Protein AF-A0A7J2YYA5-F1 (afdb_monomer)

Radius of gyration: 27.08 Å; Cα contacts (8 Å, |Δi|>4): 65; chains: 1; bounding box: 68×25×73 Å

Solvent-accessible surface area (backbone atoms only — not comparable to full-atom values): 7846 Å² total; per-residue (Å²): 130,62,65,70,58,53,51,52,56,50,49,55,53,43,47,76,71,69,50,50,70,72,57,48,28,53,56,48,20,64,74,65,75,44,60,50,67,59,46,52,48,52,62,74,47,32,87,74,48,49,43,66,77,63,36,59,81,42,60,69,59,30,48,53,53,51,52,55,49,42,53,51,51,35,52,51,28,51,53,49,35,74,74,43,56,81,90,51,27,63,58,27,51,51,50,37,50,54,41,48,54,52,48,38,61,76,67,41,48,64,64,51,49,54,50,53,55,50,51,51,52,50,55,52,52,53,53,52,49,53,51,50,53,55,51,52,53,56,60,74,74,109

Mean predicted aligned error: 11.7 Å

Structure (mmCIF, N/CA/C/O backbone):
data_AF-A0A7J2YYA5-F1
#
_entry.id   AF-A0A7J2YYA5-F1
#
loop_
_atom_site.group_PDB
_atom_site.id
_atom_site.type_symbol
_atom_site.label_atom_id
_atom_site.label_alt_id
_atom_site.label_comp_id
_atom_site.label_asym_id
_atom_site.label_entity_id
_atom_site.label_seq_id
_atom_site.pdbx_PDB_ins_code
_atom_site.Cartn_x
_atom_site.Cartn_y
_atom_site.Cartn_z
_atom_site.occupancy
_atom_site.B_iso_or_equiv
_atom_site.auth_seq_id
_atom_site.auth_comp_id
_atom_site.auth_asym_id
_atom_site.auth_atom_id
_atom_site.pdbx_PDB_model_num
ATOM 1 N N . MET A 1 1 ? -25.169 10.463 2.474 1.00 57.88 1 MET A N 1
ATOM 2 C CA . MET A 1 1 ? -24.049 9.570 2.107 1.00 57.88 1 MET A CA 1
ATOM 3 C C . MET A 1 1 ? -24.448 8.165 2.573 1.00 57.88 1 MET A C 1
ATOM 5 O O . MET A 1 1 ? -25.218 8.079 3.519 1.00 57.88 1 MET A O 1
ATOM 9 N N . ASN A 1 2 ? -24.151 7.096 1.822 1.00 86.69 2 ASN A N 1
ATOM 10 C CA . ASN A 1 2 ? -24.734 5.764 2.077 1.00 86.69 2 ASN A CA 1
ATOM 11 C C . ASN A 1 2 ? -24.035 5.097 3.276 1.00 86.69 2 ASN A C 1
ATOM 13 O O . ASN A 1 2 ? -22.854 4.769 3.186 1.00 86.69 2 ASN A O 1
ATOM 17 N N . GLU A 1 3 ? -24.769 4.881 4.368 1.00 90.75 3 GLU A N 1
ATOM 18 C CA . GLU A 1 3 ? -24.252 4.353 5.639 1.00 90.75 3 GLU A CA 1
ATOM 19 C C . GLU A 1 3 ? -23.536 2.999 5.485 1.00 90.75 3 GLU A C 1
ATOM 21 O O . GLU A 1 3 ? -22.494 2.765 6.096 1.00 90.75 3 GLU A O 1
ATOM 26 N N . VAL A 1 4 ? -24.025 2.128 4.595 1.00 93.44 4 VAL A N 1
ATOM 27 C CA . VAL A 1 4 ? -23.385 0.834 4.305 1.00 93.44 4 VAL A CA 1
ATOM 28 C C . VAL A 1 4 ? -22.009 1.028 3.668 1.00 93.44 4 VAL A C 1
ATOM 30 O O . VAL A 1 4 ? -21.067 0.306 3.988 1.00 93.44 4 VAL A O 1
ATOM 33 N N . ILE A 1 5 ? -21.870 2.020 2.785 1.00 92.88 5 ILE A N 1
ATOM 34 C CA . ILE A 1 5 ? -20.588 2.339 2.149 1.00 92.88 5 ILE A CA 1
ATOM 35 C C . ILE A 1 5 ? -19.605 2.878 3.187 1.00 92.88 5 ILE A C 1
ATOM 37 O O . ILE A 1 5 ? -18.466 2.423 3.239 1.00 92.88 5 ILE A O 1
ATOM 41 N N . GLU A 1 6 ? -20.038 3.810 4.035 1.00 94.25 6 GLU A N 1
ATOM 42 C CA . GLU A 1 6 ? -19.190 4.366 5.094 1.00 94.25 6 GLU A CA 1
ATOM 43 C C . GLU A 1 6 ? -18.711 3.286 6.061 1.00 94.25 6 GLU A C 1
ATOM 45 O O . GLU A 1 6 ? -17.520 3.216 6.368 1.00 94.25 6 GLU A O 1
ATOM 50 N N . ARG A 1 7 ? -19.616 2.398 6.478 1.00 95.94 7 ARG A N 1
ATOM 51 C CA . ARG A 1 7 ? -19.307 1.267 7.351 1.00 95.94 7 ARG A CA 1
ATOM 52 C C . ARG A 1 7 ? -18.296 0.312 6.730 1.00 95.94 7 ARG A C 1
ATOM 54 O O . ARG A 1 7 ? -17.343 -0.076 7.399 1.00 95.94 7 ARG A O 1
ATOM 61 N N . ARG A 1 8 ? -18.450 -0.024 5.447 1.00 95.88 8 ARG A N 1
ATOM 62 C CA . ARG A 1 8 ? -17.500 -0.871 4.701 1.00 95.88 8 ARG A CA 1
ATOM 63 C C . ARG A 1 8 ? -16.139 -0.201 4.512 1.00 95.88 8 ARG A C 1
ATOM 65 O O . ARG A 1 8 ? -15.112 -0.861 4.618 1.00 95.88 8 ARG A O 1
ATOM 72 N N . LEU A 1 9 ? -16.096 1.111 4.285 1.00 93.62 9 LEU A N 1
ATOM 73 C CA . LEU A 1 9 ? -14.831 1.852 4.240 1.00 93.62 9 LEU A CA 1
ATOM 74 C C . LEU A 1 9 ? -14.139 1.875 5.609 1.00 93.62 9 LEU A C 1
ATOM 76 O O . LEU A 1 9 ? -12.919 1.736 5.688 1.00 93.62 9 LEU A O 1
ATOM 80 N N . GLU A 1 10 ? -14.901 2.039 6.689 1.00 95.25 10 GLU A N 1
ATOM 81 C CA . GLU A 1 10 ? -14.368 2.006 8.050 1.00 95.25 10 GLU A CA 1
ATOM 82 C C . GLU A 1 10 ? -13.894 0.603 8.448 1.00 95.25 10 GLU A C 1
ATOM 84 O O . GLU A 1 10 ? -12.840 0.475 9.070 1.00 95.25 10 GLU A O 1
ATOM 89 N N . PHE A 1 11 ? -14.599 -0.442 8.003 1.00 96.19 11 PHE A N 1
ATOM 90 C CA . PHE A 1 11 ? -14.157 -1.832 8.106 1.00 96.19 11 PHE A CA 1
ATOM 91 C C . PHE A 1 11 ? -12.734 -1.984 7.558 1.00 96.19 11 PHE A C 1
ATOM 93 O O . PHE A 1 11 ? -11.836 -2.418 8.280 1.00 96.19 11 PHE A O 1
ATOM 100 N N . LEU A 1 12 ? -12.505 -1.579 6.302 1.00 93.75 12 LEU A N 1
ATOM 101 C CA . LEU A 1 12 ? -11.193 -1.706 5.655 1.00 93.75 12 LEU A CA 1
ATOM 102 C C . LEU A 1 12 ? -10.102 -0.917 6.395 1.00 93.75 12 LEU A C 1
ATOM 104 O O . LEU A 1 12 ? -8.953 -1.351 6.465 1.00 93.75 12 LEU A O 1
ATOM 108 N N . LYS A 1 13 ? -10.443 0.239 6.978 1.00 91.06 13 LYS A N 1
ATOM 109 C CA . LYS A 1 13 ? -9.496 1.033 7.774 1.00 91.06 13 LYS A CA 1
ATOM 110 C C . LYS A 1 13 ? -9.107 0.349 9.080 1.00 91.06 13 LYS A C 1
ATOM 112 O O . LYS A 1 13 ? -7.945 0.446 9.467 1.00 91.06 13 LYS A O 1
ATOM 117 N N . LEU A 1 14 ? -10.053 -0.270 9.786 1.00 91.44 14 LEU A N 1
ATOM 118 C CA . LEU A 1 14 ? -9.767 -0.977 11.036 1.00 91.44 14 LEU A CA 1
ATOM 119 C C . LEU A 1 14 ? -8.937 -2.237 10.770 1.00 91.44 14 LEU A C 1
ATOM 121 O O . LEU A 1 14 ? -7.951 -2.471 11.464 1.00 91.44 14 LEU A O 1
ATOM 125 N N . GLU A 1 15 ? -9.248 -2.973 9.705 1.00 89.94 15 GLU A N 1
ATOM 126 C CA . GLU A 1 15 ? -8.433 -4.109 9.267 1.00 89.94 15 GLU A CA 1
ATOM 127 C C . GLU A 1 15 ? -7.000 -3.676 8.926 1.00 89.94 15 GLU A C 1
ATOM 129 O O . GLU A 1 15 ? -6.037 -4.262 9.414 1.00 89.94 15 GLU A O 1
ATOM 134 N N . ALA A 1 16 ? -6.834 -2.579 8.180 1.00 81.06 16 ALA A N 1
ATOM 135 C CA . ALA A 1 16 ? -5.513 -2.033 7.865 1.00 81.06 16 ALA A CA 1
ATOM 136 C C . ALA A 1 16 ? -4.725 -1.558 9.103 1.00 81.06 16 ALA A C 1
ATOM 138 O O . ALA A 1 16 ? -3.504 -1.412 9.033 1.00 81.06 16 ALA A O 1
ATOM 139 N N . LYS A 1 17 ? -5.404 -1.296 10.227 1.00 81.38 17 LYS A N 1
ATOM 140 C CA . LYS A 1 17 ? -4.791 -0.975 11.526 1.00 81.38 17 LYS A CA 1
ATOM 141 C C . LYS A 1 17 ? -4.472 -2.220 12.364 1.00 81.38 17 LYS A C 1
ATOM 143 O O . LYS A 1 17 ? -3.896 -2.071 13.436 1.00 81.38 17 LYS A O 1
ATOM 148 N N . GLY A 1 18 ? -4.821 -3.416 11.887 1.00 82.31 18 GLY A N 1
ATOM 149 C CA . GLY A 1 18 ? -4.520 -4.688 12.542 1.00 82.31 18 GLY A CA 1
ATOM 150 C C . GLY A 1 18 ? -5.584 -5.186 13.523 1.00 82.31 18 GLY A C 1
ATOM 151 O O . GLY A 1 18 ? -5.294 -6.101 14.286 1.00 82.31 18 GLY A O 1
ATOM 152 N N . PHE A 1 19 ? -6.793 -4.616 13.521 1.00 86.81 19 PHE A N 1
ATOM 153 C CA . PHE A 1 19 ? -7.892 -5.133 14.343 1.00 86.81 19 PHE A CA 1
ATOM 154 C C . PHE A 1 19 ? -8.377 -6.485 13.805 1.00 86.81 19 PHE A C 1
ATOM 156 O O . PHE A 1 19 ? -8.510 -6.673 12.594 1.00 86.81 19 PHE A O 1
ATOM 163 N N . SER A 1 20 ? -8.683 -7.420 14.704 1.00 94.88 20 SER A N 1
ATOM 164 C CA . SER A 1 20 ? -9.303 -8.700 14.354 1.00 94.88 20 SER A CA 1
ATOM 165 C C . SER A 1 20 ? -10.760 -8.518 13.918 1.00 94.88 2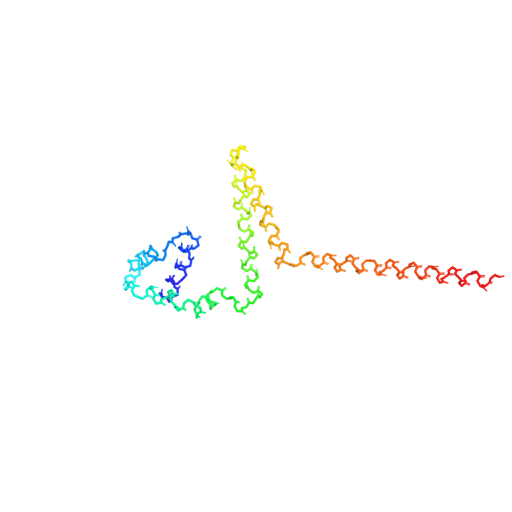0 SER A C 1
ATOM 167 O O . SER A 1 20 ? -11.425 -7.556 14.304 1.00 94.88 20 SER A O 1
ATOM 169 N N . LEU A 1 21 ? -11.303 -9.478 13.159 1.00 94.88 21 LEU A N 1
ATOM 170 C CA . LEU A 1 21 ? -12.701 -9.437 12.712 1.00 94.88 21 LEU A CA 1
ATOM 171 C C . LEU A 1 21 ? -13.681 -9.254 13.883 1.00 94.88 21 LEU A C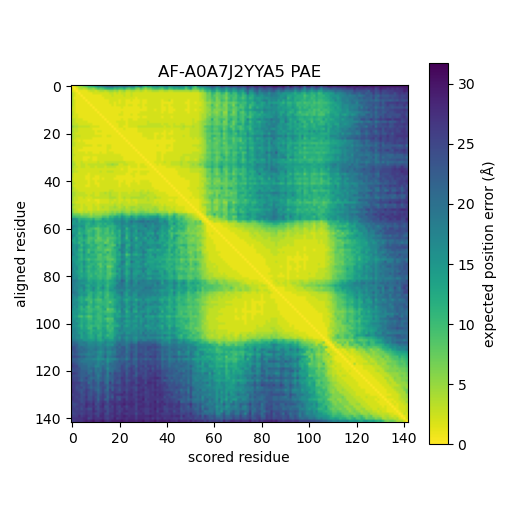 1
ATOM 173 O O . LEU A 1 21 ? -14.585 -8.430 13.795 1.00 94.88 21 LEU A O 1
ATOM 177 N N . CYS A 1 22 ? -13.476 -9.966 14.994 1.00 97.69 22 CYS A N 1
ATOM 178 C CA . CYS A 1 22 ? -14.325 -9.853 16.181 1.00 97.69 22 CYS A CA 1
ATOM 179 C C . CYS A 1 22 ? -14.302 -8.440 16.788 1.00 97.69 22 CYS A C 1
ATOM 181 O O . CYS A 1 22 ? -15.340 -7.935 17.212 1.00 97.69 22 CYS A O 1
ATOM 183 N N . GLU A 1 23 ? -13.137 -7.786 16.830 1.00 97.44 23 GLU A N 1
ATOM 184 C CA . GLU A 1 23 ? -13.013 -6.409 17.326 1.00 97.44 23 GLU A CA 1
ATOM 185 C C . GLU A 1 23 ? -13.668 -5.408 16.371 1.00 97.44 23 GLU A C 1
ATOM 187 O O . GLU A 1 23 ? -14.390 -4.516 16.813 1.00 97.44 23 GLU A O 1
ATOM 192 N N . ILE A 1 24 ? -13.466 -5.586 15.061 1.00 97.19 24 ILE A N 1
ATOM 193 C CA .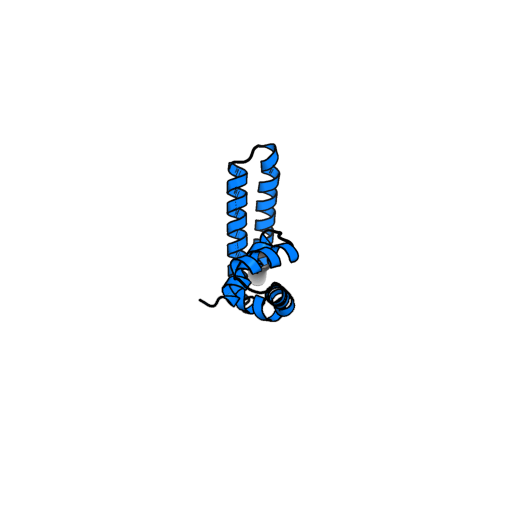 ILE A 1 24 ? -14.097 -4.766 14.020 1.00 97.19 24 ILE A CA 1
ATOM 194 C C . ILE A 1 24 ? -15.620 -4.852 14.126 1.00 97.19 24 ILE A C 1
ATOM 196 O O . ILE A 1 24 ? -16.294 -3.824 14.107 1.00 97.19 24 ILE A O 1
ATOM 200 N N . VAL A 1 25 ? -16.163 -6.062 14.270 1.00 98.12 25 VAL A N 1
ATOM 201 C CA . VAL A 1 25 ? -17.605 -6.300 14.398 1.00 98.12 25 VAL A CA 1
ATOM 202 C C . VAL A 1 25 ? -18.180 -5.547 15.591 1.00 98.12 25 VAL A C 1
ATOM 204 O O . VAL A 1 25 ? -19.147 -4.808 15.414 1.00 98.12 25 VAL A O 1
ATOM 207 N N . LYS A 1 26 ? -17.553 -5.655 16.768 1.00 97.94 26 LYS A N 1
ATOM 208 C CA . LYS A 1 26 ? -17.992 -4.931 17.969 1.00 97.94 26 LYS A CA 1
ATOM 209 C C . LYS A 1 26 ? -17.992 -3.421 17.740 1.00 97.94 26 LYS A C 1
ATOM 211 O O . LYS A 1 26 ? -19.041 -2.791 17.842 1.00 97.94 26 LYS A O 1
ATOM 216 N N . LEU A 1 27 ? -16.858 -2.862 17.311 1.00 97.81 27 LEU A N 1
ATOM 217 C CA . LEU A 1 27 ? -16.703 -1.420 17.093 1.00 97.81 27 LEU A CA 1
ATOM 218 C C . LEU A 1 27 ? -17.697 -0.861 16.066 1.00 97.81 27 LEU A C 1
ATOM 220 O O . LEU A 1 27 ? -18.266 0.213 16.265 1.00 97.81 27 LEU A O 1
ATOM 224 N N . LEU A 1 28 ? -17.905 -1.566 14.952 1.00 97.88 28 LEU A N 1
ATOM 225 C CA . LEU A 1 28 ? -18.809 -1.106 13.898 1.00 97.88 28 LEU A CA 1
ATOM 226 C C . LEU A 1 28 ? -20.280 -1.303 14.265 1.00 97.88 28 LEU A C 1
ATOM 228 O O . LEU A 1 28 ? -21.092 -0.450 13.910 1.00 97.88 28 LEU A O 1
ATOM 232 N N . SER A 1 29 ? -20.627 -2.382 14.972 1.00 97.69 29 SER A N 1
ATOM 233 C CA . SER A 1 29 ? -21.999 -2.620 15.435 1.00 97.69 29 SER A CA 1
ATOM 234 C C . SER A 1 29 ? -22.475 -1.506 16.372 1.00 97.69 29 SER A C 1
ATOM 236 O O . SER A 1 29 ? -23.563 -0.967 16.178 1.00 97.69 29 SER A O 1
ATOM 238 N N . GLU A 1 30 ? -21.615 -1.079 17.303 1.00 97.25 30 GLU A N 1
ATOM 239 C CA . GLU A 1 30 ? -21.885 0.022 18.228 1.00 97.25 30 GLU A CA 1
ATOM 240 C C . GLU A 1 30 ? -21.955 1.367 17.496 1.00 97.25 30 GLU A C 1
ATOM 242 O O . GLU A 1 30 ? -22.926 2.110 17.643 1.00 97.25 30 GLU A O 1
ATOM 247 N N . LYS A 1 31 ? -20.955 1.672 16.658 1.00 97.50 31 LYS A N 1
ATOM 248 C CA . LYS A 1 31 ? -20.852 2.962 15.957 1.00 97.50 31 LYS A CA 1
ATOM 249 C C . LYS A 1 31 ? -22.005 3.212 14.985 1.00 97.50 31 LYS A C 1
ATOM 251 O O . LYS A 1 31 ? -22.491 4.336 14.904 1.00 97.50 31 LYS A O 1
ATOM 256 N N . TYR A 1 32 ? -22.413 2.188 14.240 1.00 96.31 32 TYR A N 1
ATOM 257 C CA . TYR A 1 32 ? -23.466 2.282 13.224 1.00 96.31 32 TYR A CA 1
ATOM 258 C C . TYR A 1 32 ? -24.822 1.762 13.723 1.00 96.31 32 TYR A C 1
ATOM 260 O O . TYR A 1 32 ? -25.738 1.603 12.925 1.00 96.31 32 TYR A O 1
ATOM 268 N N . GLN A 1 33 ? -24.954 1.462 15.022 1.00 96.00 33 GLN A N 1
ATOM 269 C CA . GLN A 1 33 ? -26.181 0.938 15.641 1.00 96.00 33 GLN A CA 1
ATOM 270 C C . GLN A 1 33 ? -26.824 -0.208 14.836 1.00 96.00 33 GLN A C 1
ATOM 272 O O . GLN A 1 33 ? -28.036 -0.24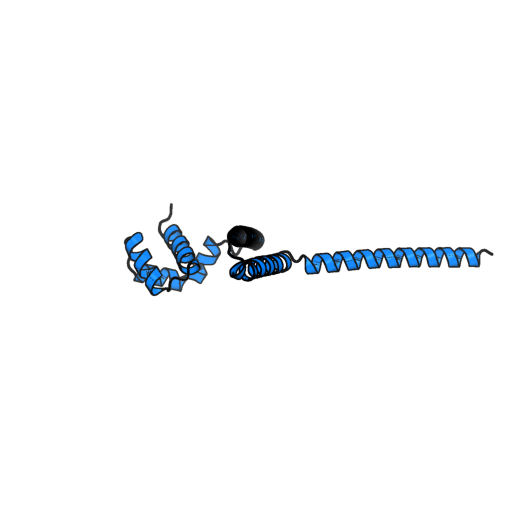9 14.619 1.00 96.00 33 GLN A O 1
ATOM 277 N N . THR A 1 34 ? -26.004 -1.151 14.366 1.00 95.50 34 THR A N 1
ATOM 278 C CA . THR A 1 34 ? -26.448 -2.275 13.533 1.00 95.50 34 THR A CA 1
ATOM 279 C C . THR A 1 34 ? -26.071 -3.606 14.165 1.00 95.50 34 THR A C 1
ATOM 281 O O . THR A 1 34 ? -25.142 -3.686 14.961 1.00 95.50 34 THR A O 1
ATOM 284 N N . SER A 1 35 ? -26.788 -4.675 13.816 1.00 97.19 35 SER A N 1
ATOM 285 C CA . SER A 1 35 ? -26.491 -5.998 14.370 1.00 97.19 35 SER A CA 1
ATOM 286 C C . SER A 1 35 ? -25.100 -6.486 13.955 1.00 97.19 35 SER A C 1
ATOM 288 O O . SER A 1 35 ? -24.694 -6.309 12.804 1.00 97.19 35 SER A O 1
ATOM 290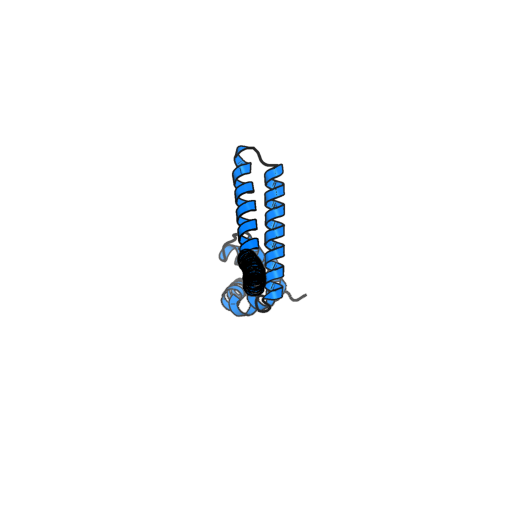 N N . GLU A 1 36 ? -24.401 -7.183 14.855 1.00 97.81 36 GLU A N 1
ATOM 291 C CA . GLU A 1 36 ? -23.122 -7.838 14.543 1.00 97.81 36 GLU A CA 1
ATOM 292 C C . GLU A 1 36 ? -23.232 -8.751 13.314 1.00 97.81 36 GLU A C 1
ATOM 294 O O . GLU A 1 36 ? -22.335 -8.784 12.473 1.00 97.81 36 GLU A O 1
ATOM 299 N N . ARG A 1 37 ? -24.381 -9.425 13.152 1.00 97.31 37 ARG A N 1
ATOM 300 C CA . ARG A 1 37 ? -24.688 -10.272 11.991 1.00 97.31 37 ARG A CA 1
ATOM 301 C C . ARG A 1 37 ? -24.556 -9.522 10.664 1.00 97.31 37 ARG A C 1
ATOM 303 O O . ARG A 1 37 ? -24.067 -10.100 9.701 1.00 97.31 37 ARG A O 1
ATOM 310 N N . ASN A 1 38 ? -24.953 -8.251 10.608 1.00 96.75 38 ASN A N 1
ATOM 311 C CA . ASN A 1 38 ? -24.808 -7.445 9.394 1.00 96.75 38 ASN A CA 1
ATOM 312 C C . ASN A 1 38 ? -23.339 -7.134 9.086 1.00 96.75 38 ASN A C 1
ATOM 314 O O . ASN A 1 38 ? -22.968 -7.075 7.918 1.00 96.75 38 ASN A O 1
ATOM 318 N N . ILE A 1 39 ? -22.498 -6.963 10.111 1.00 97.50 39 ILE A N 1
ATOM 319 C CA . ILE A 1 39 ? -21.060 -6.737 9.919 1.00 97.50 39 ILE A CA 1
ATOM 320 C C . ILE A 1 39 ? -20.363 -8.024 9.473 1.00 97.50 39 ILE A C 1
ATOM 322 O O . ILE A 1 39 ? -19.525 -7.986 8.575 1.00 97.50 39 ILE A O 1
ATOM 326 N N . TYR A 1 40 ? -20.742 -9.171 10.046 1.00 98.12 40 TYR A N 1
ATOM 327 C CA . TYR A 1 40 ? -20.280 -10.473 9.560 1.00 98.12 40 TYR A CA 1
ATOM 328 C C . TYR A 1 40 ? -20.699 -10.708 8.109 1.00 98.12 40 TYR A C 1
ATOM 330 O O . TYR A 1 40 ? -19.873 -11.118 7.303 1.00 98.12 40 TYR A O 1
ATOM 338 N N . TYR A 1 41 ? -21.930 -10.352 7.739 1.00 97.19 41 TYR A N 1
ATOM 339 C CA . TYR A 1 41 ? -22.381 -10.427 6.351 1.00 97.19 41 TYR A CA 1
ATOM 340 C C . TYR A 1 41 ? -21.585 -9.499 5.418 1.00 97.19 41 TYR A C 1
ATOM 342 O O . TYR A 1 41 ? -21.236 -9.885 4.301 1.00 97.19 41 TYR A O 1
ATOM 350 N N . ASP A 1 42 ? -21.248 -8.282 5.861 1.00 95.50 42 ASP A N 1
ATOM 351 C CA . ASP A 1 42 ? -20.340 -7.406 5.112 1.00 95.50 42 ASP A CA 1
ATOM 352 C C . ASP A 1 42 ? -18.965 -8.072 4.923 1.00 95.50 42 ASP A C 1
ATOM 354 O O . ASP A 1 42 ? -18.405 -8.003 3.830 1.00 95.50 42 ASP A O 1
ATOM 358 N N . ALA A 1 43 ? -18.435 -8.767 5.932 1.00 95.19 43 ALA A N 1
ATOM 359 C CA . ALA A 1 43 ? -17.180 -9.507 5.806 1.00 95.19 43 ALA A CA 1
ATOM 360 C C . ALA A 1 43 ? -17.286 -10.701 4.837 1.00 95.19 43 ALA A C 1
ATOM 362 O O . ALA A 1 43 ? -16.402 -10.876 4.002 1.00 95.19 43 ALA A O 1
ATOM 363 N N . GLU A 1 44 ? -18.366 -11.483 4.903 1.00 96.50 44 GLU A N 1
ATOM 364 C CA . GLU A 1 44 ? -18.613 -12.644 4.032 1.00 96.50 44 GLU A CA 1
ATOM 365 C C . GLU A 1 44 ? -18.812 -12.247 2.565 1.00 96.50 44 GLU A C 1
ATOM 367 O O . GLU A 1 44 ? -18.380 -12.952 1.659 1.00 96.50 44 GLU A O 1
ATOM 372 N N . THR A 1 45 ? -19.439 -11.097 2.310 1.00 95.06 45 THR A N 1
ATOM 373 C CA . THR A 1 45 ? -19.722 -10.612 0.948 1.00 95.06 45 THR A CA 1
ATOM 374 C C . THR A 1 45 ? -18.648 -9.679 0.394 1.00 95.06 45 THR A C 1
ATOM 376 O O . THR A 1 45 ? -18.856 -9.041 -0.643 1.00 95.06 45 THR A O 1
ATOM 379 N N . ARG A 1 46 ? -17.491 -9.598 1.059 1.00 91.12 46 ARG A N 1
ATOM 380 C CA . ARG A 1 46 ? -16.366 -8.709 0.729 1.00 91.12 46 ARG A CA 1
ATOM 381 C C . ARG A 1 46 ? -15.995 -8.693 -0.744 1.00 91.12 46 ARG A C 1
ATOM 383 O O . ARG A 1 46 ? -15.865 -7.610 -1.315 1.00 91.12 46 ARG A O 1
ATOM 390 N N . ASP A 1 47 ? -15.889 -9.862 -1.362 1.00 86.94 47 ASP A N 1
ATOM 391 C CA . ASP A 1 47 ? -15.453 -9.999 -2.755 1.00 86.94 47 ASP A CA 1
ATOM 392 C C . ASP A 1 47 ? -16.363 -9.256 -3.741 1.00 86.94 47 ASP A C 1
ATOM 394 O O . ASP A 1 47 ? -15.931 -8.858 -4.820 1.00 86.94 47 ASP A O 1
ATOM 398 N N . THR A 1 48 ? -17.616 -9.002 -3.360 1.00 89.56 48 THR A N 1
ATOM 399 C CA . THR A 1 48 ? -18.580 -8.288 -4.205 1.00 89.56 48 THR A CA 1
ATOM 400 C C . THR A 1 48 ? -18.447 -6.772 -4.112 1.00 89.56 48 THR A C 1
ATOM 402 O O . THR A 1 48 ? -18.621 -6.072 -5.107 1.00 89.56 48 THR A O 1
ATOM 405 N N . TRP A 1 49 ? -18.142 -6.235 -2.928 1.00 92.06 49 TRP A N 1
ATOM 406 C CA . TRP A 1 49 ? -18.195 -4.793 -2.689 1.00 92.06 49 TRP A CA 1
ATOM 407 C C . TRP A 1 49 ? -16.822 -4.146 -2.564 1.00 92.06 49 TRP A C 1
ATOM 409 O O . TRP A 1 49 ? -16.676 -2.979 -2.929 1.00 92.06 49 TRP A O 1
ATOM 419 N N . GLN A 1 50 ? -15.807 -4.859 -2.074 1.00 88.94 50 GLN A N 1
ATOM 420 C CA . GLN A 1 50 ? -14.482 -4.278 -1.892 1.00 88.94 50 GLN A CA 1
ATOM 421 C C . GLN A 1 50 ? -13.884 -3.827 -3.226 1.00 88.94 50 GLN A C 1
ATOM 423 O O . GLN A 1 50 ? -13.448 -2.675 -3.270 1.00 88.94 50 GLN A O 1
ATOM 428 N N . PRO A 1 51 ? -13.922 -4.613 -4.324 1.00 85.38 51 PRO A N 1
ATOM 429 C CA . PRO A 1 51 ? -13.417 -4.154 -5.618 1.00 85.38 51 PRO A CA 1
ATOM 430 C C . PRO A 1 51 ? -14.131 -2.895 -6.111 1.00 85.38 51 PRO A C 1
ATOM 432 O O . PRO A 1 51 ? -13.482 -1.996 -6.637 1.00 85.38 51 PRO A O 1
ATOM 435 N N . VAL A 1 52 ? -15.445 -2.794 -5.873 1.00 85.19 52 VAL A N 1
ATOM 436 C CA . VAL A 1 52 ? -16.255 -1.622 -6.240 1.00 85.19 52 VAL A CA 1
ATOM 437 C C . VAL A 1 52 ? -15.792 -0.373 -5.481 1.00 85.19 52 VAL A C 1
ATOM 439 O O . VAL A 1 52 ? -15.568 0.675 -6.084 1.00 85.19 52 VAL A O 1
ATOM 442 N N . LEU A 1 53 ? -15.599 -0.484 -4.161 1.00 83.94 53 LEU A N 1
ATOM 443 C CA . LEU A 1 53 ? -15.188 0.639 -3.308 1.00 83.94 53 LEU A CA 1
ATOM 444 C C . LEU A 1 53 ? -13.734 1.062 -3.522 1.00 83.94 53 LEU A C 1
ATOM 446 O O . LEU A 1 53 ? -13.418 2.250 -3.494 1.00 83.94 53 LEU A O 1
ATOM 450 N N . THR A 1 54 ? -12.852 0.089 -3.717 1.00 77.00 54 THR A N 1
ATOM 451 C CA . THR A 1 54 ? -11.412 0.308 -3.911 1.00 77.00 54 THR A CA 1
ATOM 452 C C . THR A 1 54 ? -11.047 0.574 -5.367 1.00 77.00 54 THR A C 1
ATOM 454 O O . THR A 1 54 ? -9.915 0.949 -5.648 1.00 77.00 54 THR A O 1
ATOM 457 N N . GLN A 1 55 ? -12.014 0.425 -6.278 1.00 72.56 55 GLN A N 1
ATOM 458 C CA . GLN A 1 55 ? -11.867 0.636 -7.717 1.00 72.56 55 GLN A CA 1
ATOM 459 C C . GLN A 1 55 ? -10.770 -0.233 -8.336 1.00 72.56 55 GLN A C 1
ATOM 461 O O . GLN A 1 55 ? -10.151 0.137 -9.325 1.00 72.56 55 GLN A O 1
ATOM 466 N N . LEU A 1 56 ? -10.562 -1.424 -7.765 1.00 68.38 56 LEU A N 1
ATOM 467 C CA . LEU A 1 56 ? -9.536 -2.379 -8.197 1.00 68.38 56 LEU A CA 1
ATOM 468 C C . LEU A 1 56 ? -9.850 -3.063 -9.539 1.00 68.38 56 LEU A C 1
ATOM 470 O O . LEU A 1 56 ? -9.023 -3.812 -10.045 1.00 68.38 56 LEU A O 1
ATOM 474 N N . PHE A 1 57 ? -11.024 -2.807 -10.121 1.00 69.12 57 PHE A N 1
ATOM 475 C CA . PHE A 1 57 ? -11.372 -3.217 -11.487 1.00 69.12 57 PHE A CA 1
ATOM 476 C C . PHE A 1 57 ? -10.838 -2.243 -12.552 1.00 69.12 57 PHE A C 1
ATOM 478 O O . PHE A 1 57 ? -10.688 -2.628 -13.707 1.00 69.12 57 PHE A O 1
ATOM 485 N N . ASP A 1 58 ? -10.532 -1.000 -12.170 1.00 74.44 58 ASP A N 1
ATOM 486 C CA . ASP A 1 58 ? -9.844 -0.023 -13.012 1.00 74.44 58 ASP A CA 1
ATOM 487 C C . ASP A 1 58 ? -8.358 -0.057 -12.644 1.00 74.44 58 ASP A C 1
ATOM 489 O O . ASP A 1 58 ? -7.919 0.551 -11.665 1.00 74.44 58 ASP A O 1
ATOM 493 N N . LEU A 1 59 ? -7.589 -0.843 -13.401 1.00 73.56 59 LEU A N 1
ATOM 494 C CA . LEU A 1 59 ? -6.179 -1.102 -13.109 1.00 73.56 59 LEU A CA 1
ATOM 495 C C . LEU A 1 59 ? -5.333 0.177 -13.104 1.00 73.56 59 LEU A C 1
ATOM 497 O O . LEU A 1 59 ? -4.419 0.286 -12.285 1.00 73.56 59 LEU A O 1
ATOM 501 N N . ASP A 1 60 ? -5.647 1.156 -13.953 1.00 74.69 60 ASP A N 1
ATOM 502 C CA . ASP A 1 60 ? -4.917 2.425 -13.999 1.00 74.69 60 ASP A CA 1
ATOM 503 C C . ASP A 1 60 ? -5.179 3.244 -12.737 1.00 74.69 60 ASP A C 1
ATOM 505 O O . ASP A 1 60 ? -4.251 3.755 -12.098 1.00 74.69 60 ASP A O 1
ATOM 509 N N . LYS A 1 61 ? -6.440 3.309 -12.311 1.00 71.88 61 LYS A N 1
ATOM 510 C CA . LYS A 1 61 ? -6.806 3.997 -11.075 1.00 71.88 61 LYS A CA 1
ATOM 511 C C . LYS A 1 61 ? -6.269 3.292 -9.833 1.00 71.88 61 LYS A C 1
ATOM 513 O O . LYS A 1 61 ? -5.735 3.954 -8.940 1.00 71.88 61 LYS A O 1
ATOM 518 N N . ALA A 1 62 ? -6.345 1.964 -9.795 1.00 74.94 62 ALA A N 1
ATOM 519 C CA . ALA A 1 62 ? -5.761 1.139 -8.745 1.00 74.94 62 ALA A CA 1
ATOM 520 C C . ALA A 1 62 ? -4.248 1.368 -8.639 1.00 74.94 62 ALA A C 1
ATOM 522 O O . ALA A 1 62 ? -3.729 1.598 -7.545 1.00 74.94 62 ALA A O 1
ATOM 523 N N . ARG A 1 63 ? -3.544 1.396 -9.777 1.00 79.81 63 ARG A N 1
ATOM 524 C CA . ARG A 1 63 ? -2.108 1.688 -9.844 1.00 79.81 63 ARG A CA 1
ATOM 525 C C . ARG A 1 63 ? -1.789 3.062 -9.259 1.00 79.81 63 ARG A C 1
ATOM 527 O O . ARG A 1 63 ? -0.915 3.157 -8.401 1.00 79.81 63 ARG A O 1
ATOM 534 N N . LEU A 1 64 ? -2.517 4.112 -9.650 1.00 79.38 64 LEU A N 1
ATOM 535 C CA . LEU A 1 64 ? -2.335 5.462 -9.095 1.00 79.38 64 LEU A CA 1
ATOM 536 C C . LEU A 1 64 ? -2.583 5.510 -7.580 1.00 79.38 64 LEU A C 1
ATOM 538 O O . LEU A 1 64 ? -1.818 6.136 -6.846 1.00 79.38 64 LEU A O 1
ATOM 542 N N . MET A 1 65 ? -3.616 4.821 -7.088 1.00 81.00 65 MET A N 1
ATOM 543 C CA . MET A 1 65 ? -3.895 4.729 -5.651 1.00 81.00 65 MET A CA 1
ATOM 544 C C . MET A 1 65 ? -2.756 4.047 -4.886 1.00 81.00 65 MET A C 1
ATOM 546 O O . MET A 1 65 ? -2.359 4.524 -3.820 1.00 81.00 65 MET A O 1
ATOM 550 N N . VAL A 1 66 ? -2.206 2.961 -5.432 1.00 83.94 66 VAL A N 1
ATOM 551 C CA . VAL A 1 66 ? -1.084 2.235 -4.826 1.00 83.94 66 VAL A CA 1
ATOM 552 C C . VAL A 1 66 ? 0.193 3.080 -4.832 1.00 83.94 66 VAL A C 1
ATOM 554 O O . VAL A 1 66 ? 0.865 3.151 -3.804 1.00 83.94 66 VAL A O 1
ATOM 557 N N . ILE A 1 67 ? 0.489 3.788 -5.928 1.00 86.50 67 ILE A N 1
ATOM 558 C CA . ILE A 1 67 ? 1.616 4.736 -6.004 1.00 86.50 67 ILE A CA 1
ATOM 559 C C . ILE A 1 67 ? 1.493 5.797 -4.906 1.00 86.50 67 ILE A C 1
ATOM 561 O O . ILE A 1 67 ? 2.422 5.982 -4.121 1.00 86.50 67 ILE A O 1
ATOM 565 N N . ASN A 1 68 ? 0.327 6.439 -4.794 1.00 84.81 68 ASN A N 1
ATOM 566 C CA . ASN A 1 68 ? 0.081 7.466 -3.780 1.00 84.81 68 ASN A CA 1
ATOM 567 C C . ASN A 1 68 ? 0.231 6.916 -2.354 1.00 84.81 68 ASN A C 1
ATOM 569 O O . ASN A 1 68 ? 0.742 7.599 -1.464 1.00 84.81 68 ASN A O 1
ATOM 573 N N . ARG A 1 69 ? -0.199 5.669 -2.117 1.00 88.00 69 ARG A N 1
ATOM 574 C CA . ARG A 1 69 ? -0.055 5.012 -0.814 1.00 88.00 69 ARG A CA 1
ATOM 575 C C . ARG A 1 69 ? 1.409 4.752 -0.473 1.00 88.00 69 ARG A C 1
ATOM 577 O O . ARG A 1 69 ? 1.805 5.020 0.660 1.00 88.00 69 ARG A O 1
ATOM 584 N N . TYR A 1 70 ? 2.198 4.252 -1.419 1.00 92.19 70 TYR A N 1
ATOM 585 C CA . TYR A 1 70 ? 3.627 4.034 -1.215 1.00 92.19 70 TYR A CA 1
ATOM 586 C C . TYR A 1 70 ? 4.386 5.351 -1.016 1.00 92.19 70 TYR A C 1
ATOM 588 O O . TYR A 1 70 ? 5.169 5.436 -0.076 1.00 92.19 70 TYR A O 1
ATOM 596 N N . ASP A 1 71 ? 4.092 6.406 -1.782 1.00 89.38 71 ASP A N 1
ATOM 597 C CA . ASP A 1 71 ? 4.679 7.741 -1.564 1.00 89.38 71 ASP A CA 1
ATOM 598 C C . ASP A 1 71 ? 4.359 8.280 -0.156 1.00 89.38 71 ASP A C 1
ATOM 600 O O . ASP A 1 71 ? 5.246 8.734 0.568 1.00 89.38 71 ASP A O 1
ATOM 604 N N . PHE A 1 72 ? 3.111 8.137 0.304 1.00 90.12 72 PHE A N 1
ATOM 605 C CA . PHE A 1 72 ? 2.744 8.491 1.678 1.00 90.12 72 PHE A CA 1
ATOM 606 C C . PHE A 1 72 ? 3.554 7.705 2.725 1.00 90.12 72 PHE A C 1
ATOM 608 O O . PHE A 1 72 ? 4.068 8.297 3.676 1.00 90.12 72 PHE A O 1
ATOM 615 N N . LEU A 1 73 ? 3.686 6.384 2.559 1.00 90.88 73 LEU A N 1
ATOM 616 C CA . LEU A 1 73 ? 4.455 5.537 3.478 1.00 90.88 73 LEU A CA 1
ATOM 617 C C . LEU A 1 73 ? 5.943 5.898 3.481 1.00 90.88 73 LEU A C 1
ATOM 619 O O . LEU A 1 73 ? 6.552 5.937 4.549 1.00 90.88 73 LEU A O 1
ATOM 623 N N . TYR A 1 74 ? 6.510 6.214 2.316 1.00 95.12 74 TYR A N 1
ATOM 624 C CA . TYR A 1 74 ? 7.881 6.697 2.202 1.00 95.12 74 TYR A CA 1
ATOM 625 C C . TYR A 1 74 ? 8.074 7.994 2.991 1.00 95.12 74 TYR A C 1
ATOM 627 O O . TYR A 1 74 ? 9.005 8.100 3.786 1.00 95.12 74 TYR A O 1
ATOM 635 N N . ARG A 1 75 ? 7.168 8.968 2.834 1.00 92.69 75 ARG A N 1
ATOM 636 C CA . ARG A 1 75 ? 7.225 10.245 3.565 1.00 92.69 75 ARG A CA 1
ATOM 637 C C . ARG A 1 75 ? 7.111 10.052 5.074 1.00 92.69 75 ARG A C 1
ATOM 639 O O . ARG A 1 75 ? 7.848 10.692 5.817 1.00 92.69 75 ARG A O 1
ATOM 646 N N . GLN A 1 76 ? 6.233 9.157 5.530 1.00 93.50 76 GLN A N 1
ATOM 647 C CA . GLN A 1 76 ? 6.125 8.808 6.951 1.00 93.50 76 GLN A CA 1
ATOM 648 C C . GLN A 1 76 ? 7.418 8.171 7.475 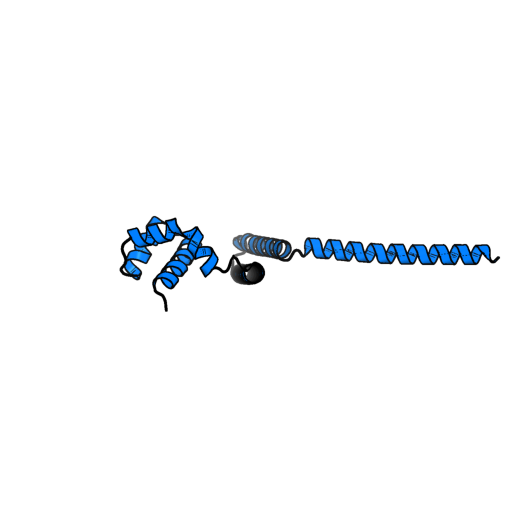1.00 93.50 76 GLN A C 1
ATOM 650 O O . GLN A 1 76 ? 7.933 8.594 8.506 1.00 93.50 76 GLN A O 1
ATOM 655 N N . ALA A 1 77 ? 7.983 7.201 6.750 1.00 94.25 77 ALA A N 1
ATOM 656 C CA . ALA A 1 77 ? 9.251 6.579 7.123 1.00 94.25 77 ALA A CA 1
ATOM 657 C C . ALA A 1 77 ? 10.406 7.595 7.136 1.00 94.25 77 ALA A C 1
ATOM 659 O O . ALA A 1 77 ? 11.211 7.587 8.062 1.00 94.25 77 ALA A O 1
ATOM 660 N N . SER A 1 78 ? 10.448 8.512 6.167 1.00 96.12 78 SER A N 1
ATOM 661 C CA . SER A 1 78 ? 11.443 9.585 6.093 1.00 96.12 78 SER A CA 1
ATOM 662 C C . SER A 1 78 ? 11.336 10.557 7.269 1.00 96.12 78 SER A C 1
ATOM 664 O O . SER A 1 78 ? 12.352 10.889 7.877 1.00 96.12 78 SER A O 1
ATOM 666 N N . LEU A 1 79 ? 10.118 10.958 7.644 1.00 95.50 79 LEU A N 1
ATOM 667 C CA . LEU A 1 79 ? 9.889 11.783 8.829 1.00 95.50 79 LEU A CA 1
ATOM 668 C C . LEU A 1 79 ? 10.368 11.065 10.096 1.00 95.50 79 LEU A C 1
ATOM 670 O O . LEU A 1 79 ? 11.135 11.628 10.874 1.00 95.50 79 LEU A O 1
ATOM 674 N N . HIS A 1 80 ? 9.971 9.803 10.278 1.00 95.06 80 HIS A N 1
ATOM 675 C CA . HIS A 1 80 ? 10.405 9.021 11.429 1.00 95.06 80 HIS A CA 1
ATOM 676 C C . HIS A 1 80 ? 11.919 8.818 11.457 1.00 95.06 80 HIS A C 1
ATOM 678 O O . HIS A 1 80 ? 12.510 8.934 12.522 1.00 95.06 80 HIS A O 1
ATOM 684 N N . PHE A 1 81 ? 12.563 8.599 10.309 1.00 96.44 81 PHE A N 1
ATOM 685 C CA . PHE A 1 81 ? 14.018 8.524 10.198 1.00 96.44 81 PHE A CA 1
ATOM 686 C C . PHE A 1 81 ? 14.705 9.802 10.702 1.00 96.44 81 PHE A C 1
ATOM 688 O O . PHE A 1 81 ? 15.698 9.717 11.425 1.00 96.44 81 PHE A O 1
ATOM 695 N N . GLN A 1 82 ? 14.170 10.979 10.357 1.00 95.06 82 GLN A N 1
ATOM 696 C CA . GLN A 1 82 ? 14.722 12.270 10.784 1.00 95.06 82 GLN A CA 1
ATOM 697 C C . GLN A 1 82 ? 14.613 12.486 12.297 1.00 95.06 82 GLN A C 1
ATOM 699 O O . GLN A 1 82 ? 15.508 13.080 12.893 1.00 95.06 82 GLN A O 1
ATOM 704 N N . THR A 1 83 ? 13.535 12.004 12.920 1.00 94.56 83 THR A N 1
ATOM 705 C CA . THR A 1 83 ? 13.263 12.213 14.352 1.00 94.56 83 THR A CA 1
ATOM 706 C C . THR A 1 83 ? 13.697 11.051 15.250 1.00 94.56 83 THR A C 1
ATOM 708 O O . THR A 1 83 ? 13.616 11.158 16.471 1.00 94.56 83 THR A O 1
ATOM 711 N N . ALA A 1 84 ? 14.099 9.918 14.675 1.00 94.19 84 ALA A N 1
ATOM 712 C CA . ALA A 1 84 ? 14.438 8.708 15.413 1.00 94.19 84 ALA A CA 1
ATOM 713 C C . ALA A 1 84 ? 15.838 8.759 16.038 1.00 94.19 84 ALA A C 1
ATOM 715 O O . ALA A 1 84 ? 16.763 9.378 15.507 1.00 94.19 84 ALA A O 1
ATOM 716 N N . GLY A 1 85 ? 16.011 8.026 17.141 1.00 95.12 85 GLY A N 1
ATOM 717 C CA . GLY A 1 85 ? 17.336 7.766 17.706 1.00 95.12 85 GLY A CA 1
ATOM 718 C C . GLY A 1 85 ? 18.188 6.893 16.778 1.00 95.12 85 GLY A C 1
ATOM 719 O O . GLY A 1 85 ? 17.658 6.137 15.961 1.00 95.12 85 GLY A O 1
ATOM 720 N N . ASP A 1 86 ? 19.514 6.952 16.922 1.00 94.50 86 ASP A N 1
ATOM 721 C CA . ASP A 1 86 ? 20.449 6.283 16.000 1.00 94.50 86 ASP A CA 1
ATOM 722 C C . ASP A 1 86 ? 20.221 4.772 15.874 1.00 94.50 86 ASP A C 1
ATOM 724 O O . ASP A 1 86 ? 20.334 4.222 14.782 1.00 94.50 86 ASP A O 1
ATOM 728 N N . ALA A 1 87 ? 19.797 4.108 16.951 1.00 93.69 87 ALA A N 1
ATOM 729 C CA . ALA A 1 87 ? 19.476 2.681 16.935 1.00 93.69 87 ALA A CA 1
ATOM 730 C C . ALA A 1 87 ? 18.250 2.326 16.066 1.00 93.69 87 ALA A C 1
ATOM 732 O O . ALA A 1 87 ? 18.126 1.198 15.599 1.00 93.69 87 ALA A O 1
ATOM 733 N N . GLN A 1 88 ? 17.332 3.271 15.845 1.00 92.19 88 GLN A N 1
ATOM 734 C CA . GLN A 1 88 ? 16.082 3.057 15.104 1.00 92.19 88 GLN A CA 1
ATOM 735 C C . GLN A 1 88 ? 16.179 3.494 13.635 1.00 92.19 88 GLN A C 1
ATOM 737 O O . GLN A 1 88 ? 15.417 3.014 12.796 1.00 92.19 88 GLN A O 1
ATOM 742 N N . LYS A 1 89 ? 17.128 4.375 13.297 1.00 93.50 89 LYS A N 1
ATOM 743 C CA . LYS A 1 89 ? 17.343 4.876 11.929 1.00 93.50 89 LYS A CA 1
ATOM 744 C C . LYS A 1 89 ? 17.504 3.772 10.872 1.00 93.50 89 LYS A C 1
ATOM 746 O O . LYS A 1 89 ? 16.871 3.902 9.821 1.00 93.50 89 LYS A O 1
ATOM 751 N N . PRO A 1 90 ? 18.255 2.674 11.109 1.00 96.12 90 PRO A N 1
ATOM 752 C CA . PRO A 1 90 ? 18.380 1.600 10.123 1.00 96.12 90 PRO A CA 1
ATOM 753 C C . PRO A 1 90 ? 17.039 0.973 9.721 1.00 96.12 90 PRO A C 1
ATOM 755 O O . PRO A 1 90 ? 16.854 0.617 8.560 1.00 96.12 90 PRO A O 1
ATOM 758 N N . VAL A 1 91 ? 16.078 0.889 10.648 1.00 95.19 91 VAL A N 1
ATOM 759 C CA . VAL A 1 91 ? 14.748 0.316 10.388 1.00 95.19 91 VAL A CA 1
ATOM 760 C C . VAL A 1 91 ? 13.962 1.191 9.415 1.00 95.19 91 VAL A C 1
ATOM 762 O O . VAL A 1 91 ? 13.420 0.695 8.429 1.00 95.19 91 VAL A O 1
ATOM 765 N N . TYR A 1 92 ? 13.928 2.503 9.650 1.00 96.38 92 TYR A N 1
ATOM 766 C CA . TYR A 1 92 ? 13.217 3.428 8.766 1.00 96.38 92 TYR A CA 1
ATOM 767 C C . TYR A 1 92 ? 13.891 3.553 7.400 1.00 96.38 92 TYR A C 1
ATOM 769 O O . TYR A 1 92 ? 13.197 3.600 6.387 1.00 96.38 92 TYR A O 1
ATOM 777 N N . LEU A 1 93 ? 15.227 3.516 7.358 1.00 95.62 93 LEU A N 1
ATOM 778 C CA . LEU A 1 93 ? 15.971 3.480 6.102 1.00 95.62 93 LEU A CA 1
ATOM 779 C C . LEU A 1 93 ? 15.642 2.214 5.299 1.00 95.62 93 LEU A C 1
ATOM 781 O O . LEU A 1 93 ? 15.322 2.305 4.117 1.00 95.62 93 LEU A O 1
ATOM 785 N N . SER A 1 94 ? 15.641 1.045 5.947 1.00 96.00 94 SER A N 1
ATOM 786 C CA . SER A 1 94 ? 15.229 -0.214 5.316 1.00 96.00 94 SER A CA 1
ATOM 787 C C . SER A 1 94 ? 13.796 -0.132 4.784 1.00 96.00 94 SER A C 1
ATOM 789 O O . SER A 1 94 ? 13.536 -0.565 3.662 1.00 96.00 94 SER A O 1
ATOM 791 N N . LYS A 1 95 ? 12.880 0.507 5.526 1.00 95.06 95 LYS A N 1
ATOM 792 C CA . LYS A 1 95 ? 11.497 0.703 5.079 1.00 95.06 95 LYS A CA 1
ATOM 793 C C . LYS A 1 95 ? 11.392 1.604 3.849 1.00 95.06 95 LYS A C 1
ATOM 795 O O . LYS A 1 95 ? 10.599 1.325 2.956 1.00 95.06 95 LYS A O 1
ATOM 800 N N . MET A 1 96 ? 12.187 2.670 3.790 1.00 96.31 96 MET A N 1
ATOM 801 C CA . MET A 1 96 ? 12.255 3.563 2.630 1.00 96.31 96 MET A CA 1
ATOM 802 C C . MET A 1 96 ? 12.781 2.839 1.383 1.00 96.31 96 MET A C 1
ATOM 804 O O . MET A 1 96 ? 12.217 3.015 0.302 1.00 96.31 96 MET A O 1
ATOM 808 N N . VAL A 1 97 ? 13.811 1.998 1.533 1.00 96.06 97 VAL A N 1
ATOM 809 C CA . VAL A 1 97 ? 14.335 1.157 0.442 1.00 96.06 97 VAL A CA 1
ATOM 810 C C . VAL A 1 97 ? 13.266 0.175 -0.035 1.00 96.06 97 VAL A C 1
ATOM 812 O O . VAL A 1 97 ? 12.940 0.174 -1.216 1.00 96.06 97 VAL A O 1
ATOM 815 N N . GLU A 1 98 ? 12.619 -0.553 0.882 1.00 95.69 98 GLU A N 1
ATOM 816 C CA . GLU A 1 98 ? 11.540 -1.494 0.546 1.00 95.69 98 GLU A CA 1
ATOM 817 C C . GLU A 1 98 ? 10.419 -0.810 -0.255 1.00 95.69 98 GLU A C 1
ATOM 819 O O . GLU A 1 98 ? 9.959 -1.327 -1.270 1.00 95.69 98 GLU A O 1
ATOM 824 N N . VAL A 1 99 ? 9.979 0.375 0.177 1.00 93.75 99 VAL A N 1
ATOM 825 C CA . VAL A 1 99 ? 8.947 1.145 -0.533 1.00 93.75 99 VAL A CA 1
ATOM 826 C C . VAL A 1 99 ? 9.412 1.558 -1.932 1.00 93.75 99 VAL A C 1
ATOM 828 O O . VAL A 1 99 ? 8.627 1.497 -2.879 1.00 93.75 99 VAL A O 1
ATOM 831 N N . THR A 1 100 ? 10.678 1.949 -2.070 1.00 92.50 100 THR A N 1
ATOM 832 C CA . THR A 1 100 ? 11.270 2.327 -3.360 1.00 92.50 100 THR A CA 1
ATOM 833 C C . THR A 1 100 ? 11.284 1.140 -4.320 1.00 92.50 100 THR A C 1
ATOM 835 O O . THR A 1 100 ? 10.810 1.272 -5.447 1.00 92.50 100 THR A O 1
ATOM 838 N N . ASP A 1 101 ? 11.717 -0.034 -3.863 1.00 90.44 101 ASP A N 1
ATOM 839 C CA . ASP A 1 101 ? 11.755 -1.254 -4.678 1.00 90.44 101 ASP A CA 1
ATOM 840 C C . ASP A 1 101 ? 10.350 -1.660 -5.149 1.00 90.44 101 ASP A C 1
ATOM 842 O O . ASP A 1 101 ? 10.130 -2.004 -6.314 1.00 90.44 101 ASP A O 1
ATOM 846 N N . ARG A 1 102 ? 9.348 -1.548 -4.265 1.00 90.56 102 ARG A N 1
ATOM 847 C CA . ARG A 1 102 ? 7.945 -1.808 -4.623 1.00 90.56 102 ARG A CA 1
ATOM 848 C C . ARG A 1 102 ? 7.431 -0.833 -5.679 1.00 90.56 102 ARG A C 1
ATOM 850 O O . ARG A 1 102 ? 6.732 -1.265 -6.593 1.00 90.56 102 ARG A O 1
ATOM 857 N N . LEU A 1 103 ? 7.782 0.450 -5.589 1.00 89.25 103 LEU A N 1
ATOM 858 C CA . LEU A 1 103 ? 7.421 1.448 -6.601 1.00 89.25 103 LEU A CA 1
ATOM 859 C C . LEU A 1 103 ? 8.101 1.171 -7.943 1.00 89.25 103 LEU A C 1
ATOM 861 O O . LEU A 1 103 ? 7.436 1.238 -8.973 1.00 89.25 103 LEU A O 1
ATOM 865 N N . VAL A 1 104 ? 9.389 0.822 -7.943 1.00 85.94 104 VAL A N 1
ATOM 866 C CA . VAL A 1 104 ? 10.142 0.457 -9.154 1.00 85.94 104 VAL A CA 1
ATOM 867 C C . VAL A 1 104 ? 9.474 -0.711 -9.879 1.00 85.94 104 VAL A C 1
ATOM 869 O O . VAL A 1 104 ? 9.202 -0.611 -11.080 1.00 85.94 104 VAL A O 1
ATOM 872 N N . SER A 1 105 ? 9.133 -1.767 -9.136 1.00 86.44 105 SER A N 1
ATOM 873 C CA . SER A 1 105 ? 8.432 -2.941 -9.661 1.00 86.44 105 SER A CA 1
ATOM 874 C C . SER A 1 105 ? 7.051 -2.578 -10.225 1.00 86.44 105 SER A C 1
ATOM 876 O O . SER A 1 105 ? 6.730 -2.919 -11.362 1.00 86.44 105 SER A O 1
ATOM 878 N N . LEU A 1 106 ? 6.255 -1.803 -9.482 1.00 83.81 106 LEU A N 1
ATOM 879 C CA . LEU A 1 106 ? 4.891 -1.418 -9.867 1.00 83.81 106 LEU A CA 1
ATOM 880 C C . LEU A 1 106 ? 4.839 -0.444 -11.055 1.00 83.81 106 LEU A C 1
ATOM 882 O O . LEU A 1 106 ? 3.861 -0.383 -11.808 1.00 83.81 106 LEU A O 1
ATOM 886 N N . LEU A 1 107 ? 5.896 0.346 -11.227 1.00 82.75 107 LEU A N 1
ATOM 887 C CA . LEU A 1 107 ? 6.056 1.245 -12.358 1.00 82.75 107 LEU A CA 1
ATOM 888 C C . LEU A 1 107 ? 6.673 0.554 -13.583 1.00 82.75 107 LEU A C 1
ATOM 890 O O . LEU A 1 107 ? 6.648 1.141 -14.663 1.00 82.75 107 LEU A O 1
ATOM 894 N N . GLY A 1 108 ? 7.188 -0.672 -13.434 1.00 80.44 108 GLY A N 1
ATOM 895 C CA . GLY A 1 108 ? 7.887 -1.397 -14.494 1.00 80.44 108 GLY A CA 1
ATOM 896 C C . GLY A 1 108 ? 9.190 -0.720 -14.923 1.00 80.44 108 GLY A C 1
ATOM 897 O O . GLY A 1 108 ? 9.633 -0.918 -16.055 1.00 80.44 108 GLY A O 1
ATOM 898 N N . LEU A 1 109 ? 9.800 0.100 -14.054 1.00 75.69 109 LEU A N 1
ATOM 899 C CA . LEU A 1 109 ? 10.974 0.907 -14.412 1.00 75.69 109 LEU A CA 1
ATOM 900 C C . LEU A 1 109 ? 12.185 0.043 -14.783 1.00 75.69 109 LEU A C 1
ATOM 902 O O . LEU A 1 109 ? 12.964 0.443 -15.642 1.00 75.69 109 LEU A O 1
ATOM 906 N N . GLU A 1 110 ? 12.311 -1.151 -14.200 1.00 71.31 110 GLU A N 1
ATOM 907 C CA . GLU A 1 110 ? 13.339 -2.134 -14.573 1.00 71.31 110 GLU A CA 1
ATOM 908 C C . GLU A 1 110 ? 13.194 -2.548 -16.040 1.00 71.31 110 GLU A C 1
ATOM 910 O O . GLU A 1 110 ? 14.117 -2.377 -16.833 1.00 71.31 110 GLU A O 1
ATOM 915 N N . THR A 1 111 ? 11.989 -2.959 -16.439 1.00 72.38 111 THR A N 1
ATOM 916 C CA . THR A 1 111 ? 11.704 -3.363 -17.824 1.00 72.38 111 THR A CA 1
ATOM 917 C C . THR A 1 111 ? 11.823 -2.203 -18.820 1.00 72.38 111 THR A C 1
ATOM 919 O O . THR A 1 111 ? 12.195 -2.404 -19.975 1.00 72.38 111 THR A O 1
ATOM 922 N N . LEU A 1 112 ? 11.525 -0.970 -18.391 1.00 68.12 112 LEU A N 1
ATOM 923 C CA . LEU A 1 112 ? 11.694 0.232 -19.213 1.00 68.12 112 LEU A CA 1
ATOM 924 C C . LEU A 1 112 ? 13.173 0.555 -19.436 1.00 68.12 112 LEU A C 1
ATOM 926 O O . LEU A 1 112 ? 13.561 0.882 -20.557 1.00 68.12 112 LEU A O 1
ATOM 930 N N . LYS A 1 113 ? 13.996 0.426 -18.392 1.00 73.88 113 LYS A N 1
ATOM 931 C CA . LYS A 1 113 ? 15.443 0.623 -18.482 1.00 73.88 113 LYS A CA 1
ATOM 932 C C . LYS A 1 113 ? 16.089 -0.416 -19.398 1.00 73.88 113 LYS A C 1
ATOM 934 O O . LYS A 1 113 ? 16.856 -0.047 -20.279 1.00 73.88 113 LYS A O 1
ATOM 939 N N . GLU A 1 114 ? 15.717 -1.687 -19.263 1.00 72.31 114 GLU A N 1
ATOM 940 C CA . GLU A 1 114 ? 16.196 -2.762 -20.143 1.00 72.31 114 GLU A CA 1
ATOM 941 C C . GLU A 1 114 ? 15.849 -2.511 -21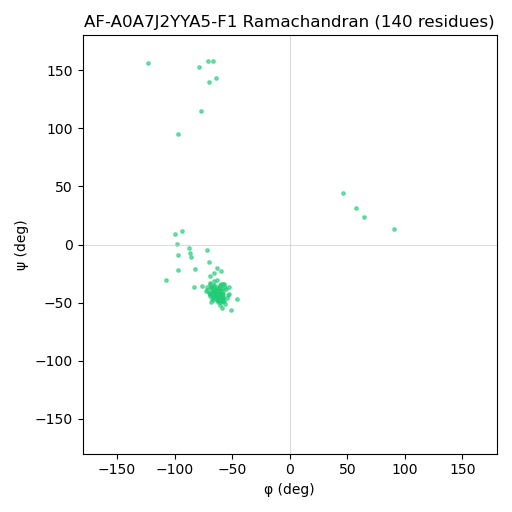.616 1.00 72.31 114 GLU A C 1
ATOM 943 O O . GLU A 1 114 ? 16.697 -2.693 -22.493 1.00 72.31 114 GLU A O 1
ATOM 948 N N . LYS A 1 115 ? 14.626 -2.040 -21.900 1.00 74.94 115 LYS A N 1
ATOM 949 C CA . LYS A 1 115 ? 14.218 -1.655 -23.259 1.00 74.94 115 LYS A CA 1
ATOM 950 C C . LYS A 1 115 ? 15.051 -0.493 -23.801 1.00 74.94 115 LYS A C 1
ATOM 952 O O . LYS A 1 115 ? 15.565 -0.604 -24.910 1.00 74.94 115 LYS A O 1
ATOM 957 N N . GLN A 1 116 ? 15.234 0.574 -23.021 1.00 77.31 116 GLN A N 1
ATOM 958 C CA . GLN A 1 116 ? 16.045 1.728 -23.430 1.00 77.31 116 GLN A CA 1
ATOM 959 C C . GLN A 1 116 ? 17.510 1.352 -23.683 1.00 77.31 116 GLN A C 1
ATOM 961 O O . GLN A 1 116 ? 18.111 1.803 -24.657 1.00 77.31 116 GLN A O 1
ATOM 966 N N . ASP A 1 117 ? 18.090 0.508 -22.832 1.00 82.69 117 ASP A N 1
ATOM 967 C CA . ASP A 1 117 ? 19.469 0.049 -22.996 1.00 82.69 117 ASP A CA 1
ATOM 968 C C . ASP A 1 117 ? 19.612 -0.883 -24.212 1.00 82.69 117 ASP A C 1
ATOM 970 O O . ASP A 1 117 ? 20.637 -0.857 -24.896 1.00 82.69 117 ASP A O 1
ATOM 974 N N . GLY A 1 118 ? 18.585 -1.681 -24.523 1.00 80.44 118 GLY A N 1
ATOM 975 C CA . GLY A 1 118 ? 18.519 -2.480 -25.747 1.00 80.44 118 GLY A CA 1
ATOM 976 C C . GLY A 1 118 ? 18.415 -1.627 -27.016 1.00 80.44 118 GLY A C 1
ATOM 977 O O . GLY A 1 118 ? 19.087 -1.917 -28.005 1.00 80.44 118 GLY A O 1
ATOM 978 N N . GLU A 1 119 ? 17.617 -0.559 -26.991 1.00 83.44 119 GLU A N 1
ATOM 979 C CA . GLU A 1 119 ? 17.499 0.399 -28.099 1.00 83.44 119 GLU A CA 1
ATOM 980 C C . GLU A 1 119 ? 18.816 1.138 -28.356 1.00 83.44 119 GLU A C 1
ATOM 982 O O . GLU A 1 119 ? 19.255 1.214 -29.503 1.00 83.44 119 GLU A O 1
ATOM 987 N N . LYS A 1 120 ? 19.505 1.597 -27.303 1.00 87.19 120 LYS A N 1
ATOM 988 C CA . LYS A 1 120 ? 20.831 2.225 -27.433 1.00 87.19 120 LYS A CA 1
ATOM 989 C C . LYS A 1 120 ? 21.847 1.301 -28.101 1.00 87.19 120 LYS A C 1
ATOM 991 O O . LYS A 1 120 ? 22.514 1.720 -29.041 1.00 87.19 120 LYS A O 1
ATOM 996 N N . ARG A 1 121 ? 21.912 0.033 -27.677 1.00 85.94 121 ARG A N 1
ATOM 997 C CA . ARG A 1 121 ? 22.821 -0.957 -28.281 1.00 85.94 121 ARG A CA 1
ATOM 998 C C . ARG A 1 121 ? 22.518 -1.208 -29.756 1.00 85.94 121 ARG A C 1
ATOM 1000 O O . ARG A 1 121 ? 23.445 -1.383 -30.535 1.00 85.94 121 ARG A O 1
ATOM 1007 N N . LYS A 1 122 ? 21.242 -1.223 -30.159 1.00 87.56 122 LYS A N 1
ATOM 1008 C CA . LYS A 1 122 ? 20.873 -1.365 -31.579 1.00 87.56 122 LYS A CA 1
ATOM 1009 C C . LYS A 1 122 ? 21.397 -0.201 -32.413 1.00 87.56 122 LYS A C 1
ATOM 1011 O O . LYS A 1 122 ? 22.008 -0.439 -33.446 1.00 87.56 122 LYS A O 1
ATOM 1016 N N . VAL A 1 123 ? 21.223 1.028 -31.928 1.00 89.44 123 VAL A N 1
ATOM 1017 C CA . VAL A 1 123 ? 21.724 2.235 -32.604 1.00 89.44 123 VAL A CA 1
ATOM 1018 C C . VAL A 1 123 ? 23.254 2.232 -32.687 1.00 89.44 123 VAL A C 1
ATOM 1020 O O . VAL A 1 123 ? 23.817 2.617 -33.708 1.00 89.44 123 VAL A O 1
ATOM 1023 N N . GLU A 1 124 ? 23.950 1.784 -31.640 1.00 89.81 124 GLU A N 1
ATOM 1024 C CA . GLU A 1 124 ? 25.412 1.626 -31.663 1.00 89.81 124 GLU A CA 1
ATOM 1025 C C . GLU A 1 124 ? 25.858 0.616 -32.730 1.00 89.81 124 GLU A C 1
ATOM 1027 O O . GLU A 1 124 ? 26.723 0.936 -33.544 1.00 89.81 124 GLU A O 1
ATOM 1032 N N . ILE A 1 125 ? 25.214 -0.554 -32.795 1.00 89.38 125 ILE A N 1
ATOM 1033 C CA . ILE A 1 125 ? 25.519 -1.588 -33.795 1.00 89.38 125 ILE A CA 1
ATOM 1034 C C . ILE A 1 125 ? 25.243 -1.088 -35.218 1.00 89.38 125 ILE A C 1
ATOM 1036 O O . ILE A 1 125 ? 26.073 -1.297 -36.097 1.00 89.38 125 ILE A O 1
ATOM 1040 N N . GLU A 1 126 ? 24.115 -0.415 -35.459 1.00 89.62 126 GLU A N 1
ATOM 1041 C CA . GLU A 1 126 ? 23.782 0.148 -36.777 1.00 89.62 126 GLU A CA 1
ATOM 1042 C C . GLU A 1 126 ? 24.812 1.193 -37.225 1.00 89.62 126 GLU A C 1
ATOM 1044 O O . GLU A 1 126 ? 25.244 1.188 -38.379 1.00 89.62 126 GLU A O 1
ATOM 1049 N N . ASN A 1 127 ? 25.268 2.050 -36.307 1.00 89.12 127 ASN A N 1
ATOM 1050 C CA . ASN A 1 127 ? 26.305 3.038 -36.595 1.00 89.12 127 ASN A CA 1
ATOM 1051 C C . ASN A 1 127 ? 27.660 2.393 -36.912 1.00 89.12 127 ASN A C 1
ATOM 1053 O O . ASN A 1 127 ? 28.375 2.870 -37.795 1.00 89.12 127 ASN A O 1
ATOM 1057 N N . ASP A 1 128 ? 28.033 1.334 -36.198 1.00 90.31 128 ASP A N 1
ATOM 1058 C CA . ASP A 1 128 ? 29.289 0.626 -36.442 1.00 90.31 128 ASP A CA 1
ATOM 1059 C C . ASP A 1 128 ? 29.245 -0.180 -37.745 1.00 90.31 128 ASP A C 1
ATOM 1061 O O . ASP A 1 128 ? 30.231 -0.196 -38.488 1.00 90.31 128 ASP A O 1
ATOM 1065 N N . LEU A 1 129 ? 28.090 -0.764 -38.081 1.00 87.94 129 LEU A N 1
ATOM 1066 C CA . LEU A 1 129 ? 27.867 -1.431 -39.362 1.00 87.94 129 LEU A CA 1
ATOM 1067 C C . LEU A 1 129 ? 27.991 -0.434 -40.522 1.00 87.94 129 LEU A C 1
ATOM 1069 O O . LEU A 1 129 ? 28.763 -0.672 -41.447 1.00 87.94 129 LEU A O 1
ATOM 1073 N N . ALA A 1 130 ? 27.336 0.728 -40.423 1.00 89.31 130 ALA A N 1
ATOM 1074 C CA . ALA A 1 130 ? 27.403 1.778 -41.439 1.00 89.31 130 ALA A CA 1
ATOM 1075 C C . ALA A 1 130 ? 28.832 2.321 -41.634 1.00 89.31 130 ALA A C 1
ATOM 1077 O O . ALA A 1 130 ? 29.266 2.572 -42.760 1.00 89.31 130 ALA A O 1
ATOM 1078 N N . LYS A 1 131 ? 29.606 2.474 -40.549 1.00 88.56 131 LYS A N 1
ATOM 1079 C CA . LYS A 1 131 ? 31.030 2.849 -40.632 1.00 88.56 131 LYS A CA 1
ATOM 1080 C C . LYS A 1 131 ? 31.868 1.767 -41.308 1.00 88.56 131 LYS A C 1
ATOM 1082 O O . LYS A 1 131 ? 32.756 2.094 -42.093 1.00 88.56 131 LYS A O 1
ATOM 1087 N N . SER A 1 132 ? 31.608 0.497 -40.997 1.00 83.94 132 SER A N 1
ATOM 1088 C CA . SER A 1 132 ? 32.311 -0.633 -41.606 1.00 83.94 132 SER A CA 1
ATOM 1089 C C . SER A 1 132 ? 32.013 -0.733 -43.104 1.00 83.94 132 SER A C 1
ATOM 1091 O O . SER A 1 132 ? 32.947 -0.851 -43.895 1.00 83.94 132 SER A O 1
ATOM 1093 N N . GLU A 1 133 ? 30.749 -0.590 -43.504 1.00 87.19 133 GLU A N 1
ATOM 1094 C CA . GLU A 1 133 ? 30.324 -0.568 -44.907 1.00 87.19 133 GLU A CA 1
ATOM 1095 C C . GLU A 1 133 ? 30.978 0.585 -45.679 1.00 87.19 133 GLU A C 1
ATOM 1097 O O . GLU A 1 133 ? 31.567 0.360 -46.736 1.00 87.19 133 GLU A O 1
ATOM 1102 N N . ALA A 1 134 ? 30.979 1.798 -45.116 1.00 84.88 134 ALA A N 1
ATOM 1103 C CA . ALA A 1 134 ? 31.634 2.955 -45.726 1.00 84.88 134 ALA A CA 1
ATOM 1104 C C . ALA A 1 134 ? 33.155 2.765 -45.884 1.00 84.88 134 ALA A C 1
ATOM 1106 O O . ALA A 1 134 ? 33.742 3.190 -46.882 1.00 84.88 134 ALA A O 1
ATOM 1107 N N . MET A 1 135 ? 33.809 2.109 -44.918 1.00 84.62 135 MET A N 1
ATOM 1108 C CA . MET A 1 135 ? 35.240 1.804 -44.983 1.00 84.62 135 MET A CA 1
ATOM 1109 C C . MET A 1 135 ? 35.552 0.758 -46.061 1.00 84.62 135 MET A C 1
ATOM 1111 O O . MET A 1 135 ? 36.514 0.922 -46.812 1.00 84.62 135 MET A O 1
ATOM 1115 N N . ILE A 1 136 ? 34.733 -0.292 -46.167 1.00 84.25 136 ILE A N 1
ATOM 1116 C CA . ILE A 1 136 ? 34.862 -1.322 -47.206 1.00 84.25 136 ILE A CA 1
ATOM 1117 C C . ILE A 1 136 ? 34.658 -0.701 -48.593 1.00 84.25 136 ILE A C 1
ATOM 1119 O O . ILE A 1 136 ? 35.450 -0.955 -49.502 1.00 84.25 136 ILE A O 1
ATOM 1123 N N . GLU A 1 137 ? 33.653 0.163 -48.750 1.00 85.31 137 GLU A N 1
ATOM 1124 C CA . GLU A 1 137 ? 33.396 0.856 -50.011 1.00 85.31 137 GLU A CA 1
ATOM 1125 C C . GLU A 1 137 ? 34.569 1.771 -50.406 1.00 85.31 137 GLU A C 1
ATOM 1127 O O . GLU A 1 137 ? 34.987 1.776 -51.565 1.00 85.31 137 GLU A O 1
ATOM 1132 N N . ALA A 1 138 ? 35.161 2.491 -49.448 1.00 82.19 138 ALA A N 1
ATOM 1133 C CA . ALA A 1 138 ? 36.332 3.335 -49.688 1.00 82.19 138 ALA A CA 1
ATOM 1134 C C . ALA A 1 138 ? 37.572 2.533 -50.121 1.00 82.19 138 ALA A C 1
ATOM 1136 O O . ALA A 1 138 ? 38.293 2.969 -51.016 1.00 82.19 138 ALA A O 1
ATOM 1137 N N . ILE A 1 139 ? 37.799 1.353 -49.533 1.00 80.00 139 ILE A N 1
ATOM 1138 C CA . ILE A 1 139 ? 38.895 0.451 -49.922 1.00 80.00 139 ILE A CA 1
ATOM 1139 C C . ILE A 1 139 ? 38.648 -0.141 -51.315 1.00 80.00 139 ILE A C 1
ATOM 1141 O O . ILE A 1 139 ? 39.583 -0.270 -52.093 1.00 80.00 139 ILE A O 1
ATOM 1145 N N . SER A 1 140 ? 37.399 -0.467 -51.656 1.00 75.94 140 SER A N 1
ATOM 1146 C CA . SER A 1 140 ? 37.050 -1.061 -52.956 1.00 75.94 140 SER A CA 1
ATOM 1147 C C . SER A 1 140 ? 37.178 -0.106 -54.154 1.00 75.94 140 SER A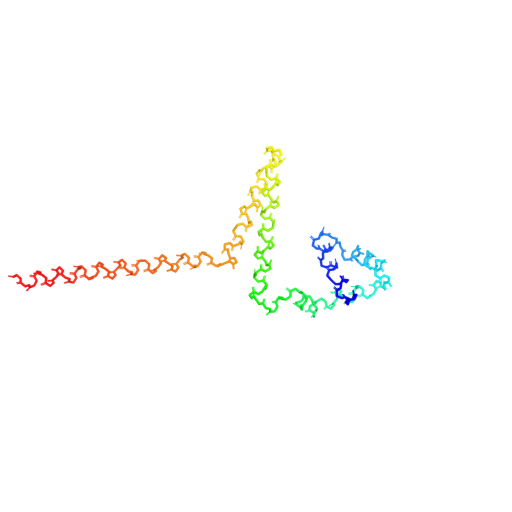 C 1
ATOM 1149 O O . SER A 1 140 ? 37.160 -0.556 -55.298 1.00 75.94 140 SER A O 1
ATOM 1151 N N . LYS A 1 141 ? 37.279 1.206 -53.900 1.00 73.19 141 LYS A N 1
ATOM 1152 C CA . LYS A 1 141 ? 37.424 2.263 -54.916 1.00 73.19 141 LYS A CA 1
ATOM 1153 C C . LYS A 1 141 ? 38.880 2.713 -55.136 1.00 73.19 141 LYS A C 1
ATOM 1155 O O . LYS A 1 141 ? 39.094 3.614 -55.949 1.00 73.19 141 LYS A O 1
ATOM 1160 N N . LEU A 1 142 ? 39.843 2.127 -54.417 1.00 60.19 142 LEU A N 1
ATOM 1161 C CA . LEU A 1 142 ? 41.294 2.311 -54.588 1.00 60.19 142 LEU A CA 1
ATOM 1162 C C . LEU A 1 142 ? 41.881 1.196 -55.461 1.00 60.19 142 LEU A C 1
ATOM 1164 O O . LEU A 1 142 ? 42.799 1.518 -56.247 1.00 60.19 142 LEU A O 1
#

Secondary structure (DSSP, 8-state):
--HHHHHHHHHHHHHHTT--HHHHHHHHHHHTT--HHHHHHHHHTHHHHHHHHHTTTSHHHHHHHHHHHHHHHHHHHHHHHHHS-TTTHHHHHHHHHHHHHHHHHHHTHHHHHHHHHHHHHHHHHHHHHHHHHHHHHHHHT-

Foldseek 3Di:
DDLLLVLLVVLVVVVVVPDDLVRSLVVSCVVSVHHSVVSVVCVVCVVVPVCVSCVVVVVVSNLVVLLVVLVVQLVVLVVCLVVDDPVCNVVSVVSNVVSVVVNCVSVVVVVVVVVVVVVVVVVVVVVVVVVVVVVVVVVVVD

Sequence (142 aa):
MNEVIERRLEFLKLEAKGFS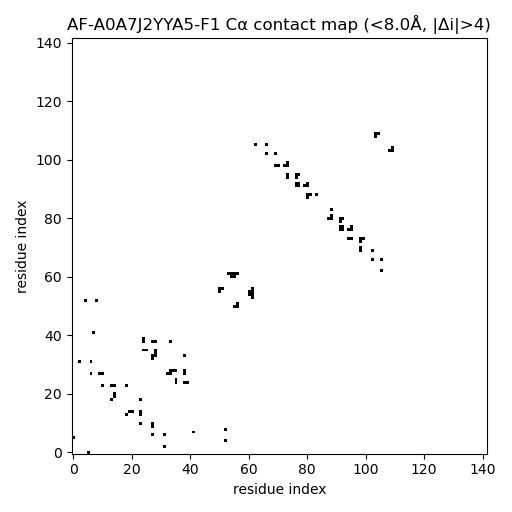LCEIVKLLSEKYQTSERNIYYDAETRDTWQPVLTQLFDLDKARLMVINRYDFLYRQASLHFQTAGDAQKPVYLSKMVEVTDRLVSLLGLETLKEKQDGEKRKVEIENDLAKSEAMIEAISKL

pLDDT: mean 88.33, std 8.63, range [57.88, 98.12]